Protein AF-A0A2D6M5S6-F1 (afdb_monomer)

Structure (mmCIF, N/CA/C/O backbone):
data_AF-A0A2D6M5S6-F1
#
_entry.id   AF-A0A2D6M5S6-F1
#
loop_
_atom_site.group_PDB
_atom_site.id
_atom_site.type_symbol
_atom_site.label_atom_id
_atom_site.label_alt_id
_atom_site.label_comp_id
_atom_site.label_asym_id
_atom_site.label_entity_id
_atom_site.label_seq_id
_atom_site.pdbx_PDB_ins_code
_atom_site.Cartn_x
_atom_site.Cartn_y
_atom_site.Cartn_z
_atom_site.occupancy
_atom_site.B_iso_or_equiv
_atom_site.auth_seq_id
_atom_site.auth_comp_id
_atom_site.auth_asym_id
_atom_site.auth_atom_id
_atom_site.pdbx_PDB_model_num
ATOM 1 N N . MET A 1 1 ? 56.171 11.108 8.258 1.00 46.75 1 MET A N 1
ATOM 2 C CA . MET A 1 1 ? 55.462 11.131 9.555 1.00 46.75 1 MET A CA 1
ATOM 3 C C . MET A 1 1 ? 54.038 11.624 9.290 1.00 46.75 1 MET A C 1
ATOM 5 O O . MET A 1 1 ? 53.891 12.742 8.832 1.00 46.75 1 MET A O 1
ATOM 9 N N . PHE A 1 2 ? 53.062 10.716 9.420 1.00 46.47 2 PHE A N 1
ATOM 10 C CA . PHE A 1 2 ? 51.594 10.865 9.517 1.00 46.47 2 PHE A CA 1
ATOM 11 C C . PHE A 1 2 ? 50.830 11.980 8.770 1.00 46.47 2 PHE A C 1
ATOM 13 O O . PHE A 1 2 ? 50.842 13.124 9.197 1.00 46.47 2 PHE A O 1
ATOM 20 N N . HIS A 1 3 ? 49.992 11.572 7.802 1.00 45.28 3 HIS A N 1
ATOM 21 C CA . HIS A 1 3 ? 48.630 12.110 7.612 1.00 45.28 3 HIS A CA 1
ATOM 22 C C . HIS A 1 3 ? 47.658 10.965 7.223 1.00 45.28 3 HIS A C 1
ATOM 24 O O . HIS A 1 3 ? 47.574 10.610 6.048 1.00 45.28 3 HIS A O 1
ATOM 30 N N . PRO A 1 4 ? 46.928 10.353 8.177 1.00 50.50 4 PRO A N 1
ATOM 31 C CA . PRO A 1 4 ? 45.992 9.251 7.932 1.00 50.50 4 PRO A CA 1
ATOM 32 C C . PRO A 1 4 ? 44.550 9.756 7.707 1.00 50.50 4 PRO A C 1
ATOM 34 O O . PRO A 1 4 ? 43.632 9.330 8.398 1.00 50.50 4 PRO A O 1
ATOM 37 N N . ILE A 1 5 ? 44.332 10.700 6.782 1.00 47.34 5 ILE A N 1
ATOM 38 C CA . ILE A 1 5 ? 42.996 11.313 6.562 1.00 47.34 5 ILE A CA 1
ATOM 39 C C . ILE A 1 5 ? 42.373 10.920 5.207 1.00 47.34 5 ILE A C 1
ATOM 41 O O . 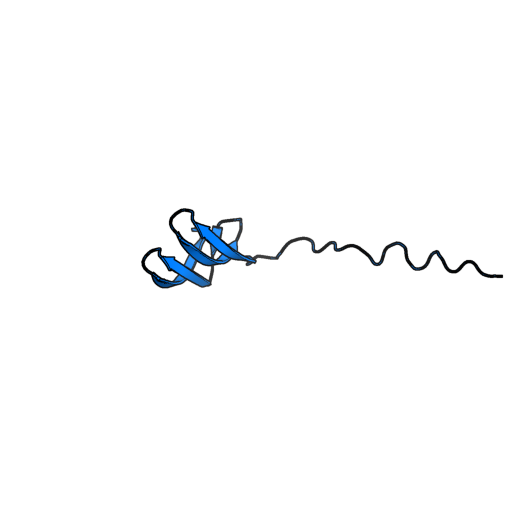ILE A 1 5 ? 41.176 11.082 5.000 1.00 47.34 5 ILE A O 1
ATOM 45 N N . VAL A 1 6 ? 43.118 10.267 4.311 1.00 48.38 6 VAL A N 1
ATOM 46 C CA . VAL A 1 6 ? 42.578 9.801 3.012 1.00 48.38 6 VAL A CA 1
ATOM 47 C C . VAL A 1 6 ? 41.778 8.483 3.134 1.00 48.38 6 VAL A C 1
ATOM 49 O O . VAL A 1 6 ? 41.350 7.917 2.138 1.00 48.38 6 VAL A O 1
ATOM 52 N N . ALA A 1 7 ? 41.524 7.982 4.350 1.00 46.59 7 ALA A N 1
ATOM 53 C CA . ALA A 1 7 ? 40.811 6.715 4.574 1.00 46.59 7 ALA A CA 1
ATOM 54 C C . ALA A 1 7 ? 39.329 6.858 4.993 1.00 46.59 7 ALA A C 1
ATOM 56 O O . ALA A 1 7 ? 38.653 5.845 5.146 1.00 46.59 7 ALA A O 1
ATOM 57 N N . VAL A 1 8 ? 38.793 8.075 5.179 1.00 45.00 8 VAL A N 1
ATOM 58 C CA . VAL A 1 8 ? 37.427 8.280 5.728 1.00 45.00 8 VAL A CA 1
ATOM 59 C C . VAL A 1 8 ? 36.635 9.351 4.962 1.00 45.00 8 VAL A C 1
ATOM 61 O O . VAL A 1 8 ? 35.855 10.107 5.527 1.00 45.00 8 VAL A O 1
ATOM 64 N N . VAL A 1 9 ? 36.810 9.434 3.644 1.00 49.94 9 VAL A N 1
ATOM 65 C CA . VAL A 1 9 ? 35.902 10.190 2.767 1.00 49.94 9 VAL A CA 1
ATOM 66 C C . VAL A 1 9 ? 35.512 9.262 1.626 1.00 49.94 9 VAL A C 1
ATOM 68 O O . VAL A 1 9 ? 36.237 9.167 0.648 1.00 49.94 9 VAL A O 1
ATOM 71 N N . SER A 1 10 ? 34.439 8.493 1.855 1.00 47.25 10 SER A N 1
ATOM 72 C CA . SER A 1 10 ? 33.522 7.874 0.868 1.00 47.25 10 SER A CA 1
ATOM 73 C C . SER A 1 10 ? 32.777 6.642 1.418 1.00 47.25 10 SER A C 1
ATOM 75 O O . SER A 1 10 ? 31.929 6.094 0.721 1.00 47.25 10 SER A O 1
ATOM 77 N N . LEU A 1 11 ? 33.000 6.243 2.681 1.00 51.06 11 LEU A N 1
ATOM 78 C CA . LEU A 1 11 ? 32.205 5.209 3.372 1.00 51.06 11 LEU A CA 1
ATOM 79 C C . LEU A 1 11 ? 30.880 5.738 3.972 1.00 51.06 11 LEU A C 1
ATOM 81 O O . LEU A 1 11 ? 30.342 5.161 4.903 1.00 51.06 11 LEU A O 1
ATOM 85 N N . LEU A 1 12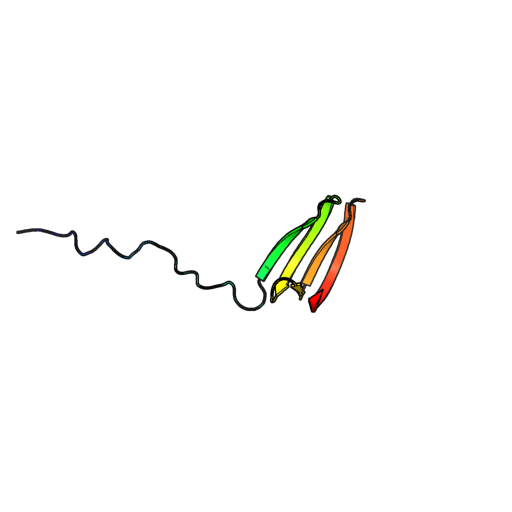 ? 30.333 6.843 3.472 1.00 55.50 12 LEU A N 1
ATOM 86 C CA . LEU A 1 12 ? 29.027 7.402 3.851 1.00 55.50 12 LEU A CA 1
ATOM 87 C C . LEU A 1 12 ? 28.584 8.193 2.605 1.00 55.50 12 LEU A C 1
ATOM 89 O O . LEU A 1 12 ? 29.220 9.180 2.265 1.00 55.50 12 LEU A O 1
ATOM 93 N N . ILE A 1 13 ? 27.630 7.776 1.771 1.00 58.75 13 ILE A N 1
ATOM 94 C CA . ILE A 1 13 ? 26.187 7.750 2.025 1.00 58.75 13 ILE A CA 1
ATOM 95 C C . ILE A 1 13 ? 25.536 6.899 0.911 1.00 58.75 13 ILE A C 1
ATOM 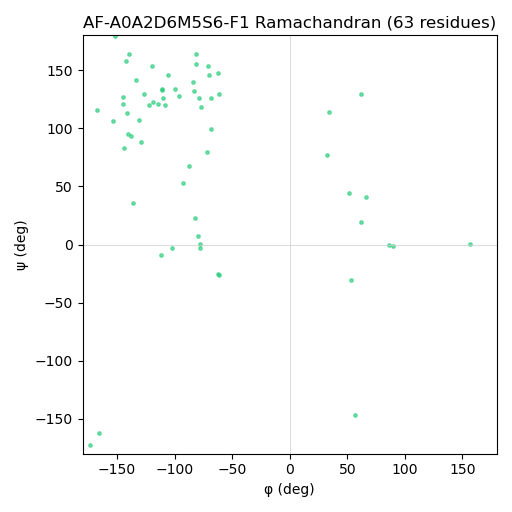97 O O . ILE A 1 13 ? 25.585 7.240 -0.268 1.00 58.75 13 ILE A O 1
ATOM 101 N N . PHE A 1 14 ? 24.943 5.769 1.302 1.00 53.81 14 PHE A N 1
ATOM 102 C CA . PHE A 1 14 ? 23.671 5.237 0.792 1.00 53.81 14 PHE A CA 1
ATOM 103 C C . PHE A 1 14 ? 23.304 5.516 -0.687 1.00 53.81 14 PHE A C 1
ATOM 105 O O . PHE A 1 14 ? 22.368 6.252 -0.986 1.00 53.81 14 PHE A O 1
ATOM 112 N N . ARG A 1 15 ? 23.906 4.803 -1.645 1.00 53.81 15 ARG A N 1
ATOM 113 C CA . ARG A 1 15 ? 23.178 4.469 -2.886 1.00 53.81 15 ARG A CA 1
ATOM 114 C C . ARG A 1 15 ? 22.395 3.169 -2.679 1.00 53.81 15 ARG A C 1
ATOM 116 O O . ARG A 1 15 ? 22.691 2.164 -3.317 1.00 53.81 15 ARG A O 1
ATOM 123 N N . ARG A 1 16 ? 21.363 3.175 -1.817 1.00 53.19 16 ARG A N 1
ATOM 124 C CA . ARG A 1 16 ? 20.267 2.192 -1.950 1.00 53.19 16 ARG A CA 1
ATOM 125 C C . ARG A 1 16 ? 19.461 2.591 -3.183 1.00 53.19 16 ARG A C 1
ATOM 127 O O . ARG A 1 16 ? 18.460 3.295 -3.112 1.00 53.19 16 ARG A O 1
ATOM 134 N N . LYS A 1 17 ? 19.994 2.223 -4.344 1.00 52.81 17 LYS A N 1
ATOM 135 C CA . LYS A 1 17 ? 19.346 2.353 -5.642 1.00 52.81 17 LYS A CA 1
ATOM 136 C C . LYS A 1 17 ? 18.171 1.368 -5.661 1.00 52.81 17 LYS A C 1
ATOM 138 O O . LYS A 1 17 ? 18.393 0.196 -5.914 1.00 52.81 17 LYS A O 1
ATOM 143 N N . MET A 1 18 ? 16.982 1.920 -5.404 1.00 50.75 18 MET A N 1
ATOM 144 C CA . MET A 1 18 ? 15.629 1.406 -5.675 1.00 50.75 18 MET A CA 1
ATOM 145 C C . MET A 1 18 ? 15.202 0.092 -4.989 1.00 50.75 18 MET A C 1
ATOM 147 O O . MET A 1 18 ? 15.913 -0.905 -5.095 1.00 50.75 18 MET A O 1
ATOM 151 N N . PRO A 1 19 ? 14.024 0.046 -4.328 1.00 51.66 19 PRO A N 1
ATOM 152 C CA . PRO A 1 19 ? 13.422 -1.233 -3.971 1.00 51.66 19 PRO A CA 1
ATOM 153 C C . PRO A 1 19 ? 13.114 -2.023 -5.264 1.00 51.66 19 PRO A C 1
ATOM 155 O O . PRO A 1 19 ? 12.549 -1.459 -6.202 1.00 51.66 19 PRO A O 1
ATOM 158 N N . PRO A 1 20 ? 13.537 -3.292 -5.372 1.00 53.53 20 PRO A N 1
ATOM 159 C CA . PRO A 1 20 ? 13.286 -4.115 -6.549 1.00 53.53 20 PRO A CA 1
ATOM 160 C C . PRO A 1 20 ? 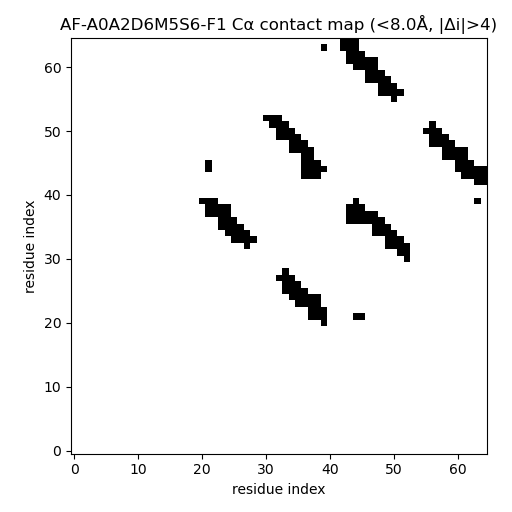11.893 -4.770 -6.522 1.00 53.53 20 PRO A C 1
ATOM 162 O O . PRO A 1 20 ? 11.541 -5.402 -5.536 1.00 53.53 20 PRO A O 1
ATOM 165 N N . ARG A 1 21 ? 11.188 -4.658 -7.661 1.00 54.66 21 ARG A N 1
ATOM 166 C CA . ARG A 1 21 ? 10.027 -5.412 -8.202 1.00 54.66 21 ARG A CA 1
ATOM 167 C C . ARG A 1 21 ? 8.748 -5.600 -7.374 1.00 54.66 21 ARG A C 1
ATOM 169 O O . ARG A 1 21 ? 7.703 -5.587 -8.009 1.00 54.66 21 ARG A O 1
ATOM 176 N N . ASP A 1 22 ? 8.818 -5.659 -6.052 1.00 57.28 22 ASP A N 1
ATOM 177 C CA . ASP A 1 22 ? 7.679 -5.810 -5.141 1.00 57.28 22 ASP A CA 1
ATOM 178 C C . ASP A 1 22 ? 7.995 -4.978 -3.885 1.00 57.28 22 ASP A C 1
ATOM 180 O O . ASP A 1 22 ? 8.594 -5.436 -2.909 1.00 57.28 22 ASP A O 1
ATOM 184 N N . SER A 1 23 ? 7.731 -3.673 -3.945 1.00 68.00 23 SER A N 1
ATOM 185 C CA . SER A 1 23 ? 7.934 -2.782 -2.801 1.00 68.00 23 SER A CA 1
ATOM 186 C C . SER A 1 23 ? 6.795 -2.954 -1.805 1.00 68.00 23 SER A C 1
ATOM 188 O O . SER A 1 23 ? 5.658 -2.677 -2.135 1.00 68.00 23 SER A O 1
ATOM 190 N N . PHE A 1 24 ? 7.062 -3.378 -0.573 1.00 76.38 24 PHE A N 1
ATOM 191 C CA . PHE A 1 24 ? 6.023 -3.397 0.460 1.00 76.38 24 PHE A CA 1
ATOM 192 C C . PHE A 1 24 ? 5.810 -1.985 1.017 1.00 76.38 24 PHE A C 1
ATOM 194 O O . PHE A 1 24 ? 6.763 -1.333 1.454 1.00 76.38 24 PHE A O 1
ATOM 201 N N . GLY A 1 25 ? 4.571 -1.508 0.996 1.00 83.00 25 GLY A N 1
ATOM 202 C CA . GLY A 1 25 ? 4.216 -0.124 1.280 1.00 83.00 25 GLY A CA 1
ATOM 203 C C . GLY A 1 25 ? 2.912 -0.017 2.054 1.00 83.00 25 GLY A C 1
ATOM 204 O O . GLY A 1 25 ? 2.087 -0.931 2.078 1.00 83.00 25 GLY A O 1
ATOM 205 N N . THR A 1 26 ? 2.744 1.113 2.732 1.00 85.25 26 THR A N 1
ATOM 206 C CA . THR A 1 26 ? 1.520 1.452 3.451 1.00 85.25 26 THR A CA 1
ATOM 207 C C . THR A 1 26 ? 0.991 2.767 2.914 1.00 85.25 26 THR A C 1
ATOM 209 O O . THR A 1 26 ? 1.680 3.779 3.022 1.00 85.25 26 THR A O 1
ATOM 212 N N . GLU A 1 27 ? -0.225 2.746 2.386 1.00 84.56 27 GLU A N 1
ATOM 213 C CA . GLU A 1 27 ? -0.957 3.944 1.996 1.00 84.56 27 GLU A CA 1
ATOM 214 C C . GLU A 1 27 ? -2.143 4.131 2.937 1.00 84.56 27 GLU A C 1
ATOM 216 O O . GLU A 1 27 ? -2.853 3.177 3.253 1.00 84.56 27 GLU A O 1
ATOM 221 N N . THR A 1 28 ? -2.326 5.358 3.414 1.00 86.50 28 THR A N 1
ATOM 222 C CA . THR A 1 28 ? -3.500 5.753 4.191 1.00 86.50 28 THR A CA 1
ATOM 223 C C . THR A 1 28 ? -4.267 6.763 3.358 1.00 86.50 28 THR A C 1
ATOM 225 O O . THR A 1 28 ? -3.730 7.818 3.017 1.00 86.50 28 THR A O 1
ATOM 228 N N . PHE A 1 29 ? -5.512 6.442 3.047 1.00 82.81 29 PHE A N 1
ATOM 229 C CA . PHE A 1 29 ? -6.407 7.290 2.281 1.00 82.81 29 PHE A CA 1
ATOM 230 C C . PHE A 1 29 ? -7.040 8.356 3.181 1.00 82.81 29 PHE A C 1
ATOM 232 O O . PHE A 1 29 ? -7.162 8.189 4.399 1.00 82.81 29 PHE A O 1
ATOM 239 N N . ALA A 1 30 ? -7.452 9.474 2.578 1.00 83.69 30 ALA A N 1
ATOM 240 C CA . ALA A 1 30 ? -8.075 10.589 3.297 1.00 83.69 30 ALA A CA 1
ATOM 241 C C . ALA A 1 30 ? -9.386 10.185 3.997 1.00 83.69 30 ALA A C 1
ATOM 243 O O . ALA A 1 30 ? -9.732 10.758 5.028 1.00 83.69 30 ALA A O 1
ATOM 244 N N . ASP A 1 31 ? -10.059 9.160 3.473 1.00 81.81 31 ASP A N 1
ATOM 245 C CA . ASP A 1 31 ? -11.308 8.611 4.004 1.00 81.81 31 ASP A CA 1
ATOM 246 C C . ASP A 1 31 ? -11.096 7.704 5.234 1.00 81.81 31 ASP A C 1
ATOM 248 O O . ASP A 1 31 ? -12.052 7.194 5.813 1.00 81.81 31 ASP A O 1
ATOM 252 N N . GLY A 1 32 ? -9.843 7.523 5.673 1.00 83.81 32 GLY A N 1
ATOM 253 C CA . GLY A 1 32 ? -9.475 6.689 6.821 1.00 83.81 32 GLY A CA 1
ATOM 254 C C . GLY A 1 32 ? -9.190 5.231 6.463 1.00 83.81 32 GLY A C 1
ATOM 255 O O . GLY A 1 32 ? -8.820 4.448 7.339 1.00 83.81 32 GLY A O 1
ATOM 256 N N . GLU A 1 33 ? -9.318 4.873 5.187 1.00 89.25 33 GLU A N 1
ATOM 257 C CA . GLU A 1 33 ? -8.918 3.568 4.675 1.00 89.25 33 GLU A CA 1
ATOM 258 C C . GLU A 1 33 ? -7.392 3.440 4.652 1.00 89.25 33 GLU A C 1
ATOM 260 O O . GLU A 1 33 ? -6.653 4.425 4.575 1.00 89.25 33 GLU A O 1
ATOM 265 N N . LYS A 1 34 ? -6.889 2.213 4.736 1.00 91.25 34 LYS A N 1
ATOM 266 C CA . LYS A 1 34 ? -5.456 1.945 4.787 1.00 91.25 34 LYS A CA 1
ATOM 267 C C . LYS A 1 34 ? -5.116 0.662 4.058 1.00 91.25 34 LYS A C 1
ATOM 269 O O . LYS A 1 34 ? -5.525 -0.410 4.490 1.00 91.25 34 LYS A O 1
ATOM 274 N N . TYR A 1 35 ? -4.271 0.752 3.045 1.00 89.00 35 TYR A N 1
ATOM 275 C CA . TYR A 1 35 ? -3.694 -0.410 2.387 1.00 89.00 3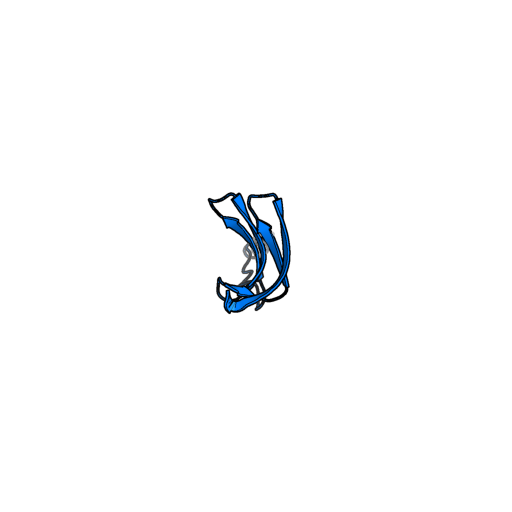5 TYR A CA 1
ATOM 276 C C . TYR A 1 35 ? -2.277 -0.677 2.892 1.00 89.00 35 TYR A C 1
ATOM 278 O O . TYR A 1 35 ? -1.454 0.229 3.006 1.00 89.00 35 TYR A O 1
ATOM 286 N N . VAL A 1 36 ? -1.981 -1.935 3.199 1.00 90.75 36 VAL A N 1
ATOM 287 C CA . VAL A 1 36 ? -0.662 -2.420 3.603 1.00 90.75 36 VAL A CA 1
ATOM 288 C C . VAL A 1 36 ? -0.351 -3.647 2.769 1.00 90.75 36 VAL A C 1
ATOM 290 O O . VAL A 1 36 ? -0.927 -4.702 3.007 1.00 90.75 36 VAL A O 1
ATOM 293 N N . GLY A 1 37 ? 0.548 -3.538 1.806 1.00 89.62 37 GLY A N 1
ATOM 294 C CA . GLY A 1 37 ? 0.795 -4.651 0.901 1.00 89.62 37 GLY A CA 1
ATOM 295 C C . GLY A 1 37 ? 1.948 -4.413 -0.039 1.00 89.62 37 GLY A C 1
ATOM 296 O O . GLY A 1 37 ? 2.690 -3.441 0.094 1.00 89.62 37 GLY A O 1
ATOM 297 N N . GLU A 1 38 ? 2.104 -5.330 -0.976 1.00 86.88 38 GLU A N 1
ATOM 298 C CA . GLU A 1 38 ? 3.044 -5.189 -2.071 1.00 86.88 38 GLU A CA 1
ATOM 299 C C . GLU A 1 38 ? 2.565 -4.103 -3.057 1.00 86.88 38 GLU A C 1
ATOM 301 O O . GLU A 1 38 ? 1.372 -3.850 -3.262 1.00 86.88 38 GLU A O 1
ATOM 306 N N . TRP A 1 39 ? 3.544 -3.404 -3.616 1.00 82.94 39 TRP A N 1
ATOM 307 C CA . TRP A 1 39 ? 3.403 -2.315 -4.567 1.00 82.94 39 TRP A CA 1
ATOM 308 C C . TRP A 1 39 ? 4.380 -2.527 -5.701 1.00 82.94 39 TRP A C 1
ATOM 310 O O . TRP A 1 39 ? 5.541 -2.887 -5.486 1.00 82.94 39 TRP A O 1
ATOM 320 N N . LYS A 1 40 ? 3.935 -2.218 -6.906 1.00 82.44 40 LYS A N 1
ATOM 321 C CA . LYS A 1 40 ? 4.739 -2.307 -8.110 1.00 82.44 40 LYS A CA 1
ATOM 322 C C . LYS A 1 40 ? 4.340 -1.183 -9.043 1.00 82.44 40 LYS A C 1
ATOM 324 O O . LYS A 1 40 ? 3.162 -1.020 -9.328 1.00 82.44 40 LYS A O 1
ATOM 329 N N . ASP A 1 41 ? 5.323 -0.409 -9.495 1.00 81.25 41 ASP A N 1
ATOM 330 C CA . ASP A 1 41 ? 5.102 0.728 -10.397 1.00 81.25 41 ASP A CA 1
ATOM 331 C C . ASP A 1 41 ? 4.007 1.696 -9.885 1.00 81.25 41 ASP A C 1
ATOM 333 O O . ASP A 1 41 ? 3.132 2.112 -10.641 1.00 81.25 41 ASP A O 1
ATOM 337 N N . ASP A 1 42 ? 4.048 2.012 -8.581 1.00 77.31 42 ASP A N 1
ATOM 338 C CA . ASP A 1 42 ? 3.079 2.859 -7.857 1.00 77.31 42 ASP A CA 1
ATOM 339 C C . ASP A 1 42 ? 1.631 2.328 -7.826 1.00 77.31 42 ASP A C 1
ATOM 341 O O . ASP A 1 42 ? 0.694 3.073 -7.550 1.00 77.31 42 ASP A O 1
ATOM 345 N N . LYS A 1 43 ? 1.445 1.027 -8.070 1.00 81.69 43 LYS A N 1
ATOM 346 C CA . LYS A 1 43 ? 0.155 0.330 -7.981 1.00 81.69 43 LYS A CA 1
ATOM 347 C C . LYS A 1 43 ? 0.182 -0.785 -6.957 1.00 81.69 43 LYS A C 1
ATOM 349 O O . LYS A 1 43 ? 1.237 -1.378 -6.717 1.00 81.69 43 LYS A O 1
ATOM 354 N N . ARG A 1 44 ? -0.978 -1.121 -6.401 1.00 84.75 44 ARG A N 1
ATOM 355 C CA . ARG A 1 44 ? -1.127 -2.257 -5.487 1.00 84.75 44 ARG A CA 1
ATOM 356 C C . ARG A 1 44 ? -0.931 -3.550 -6.273 1.00 84.75 44 ARG A C 1
ATOM 358 O O . ARG A 1 44 ? -1.566 -3.784 -7.303 1.00 84.75 44 ARG A O 1
ATOM 365 N N . HIS A 1 45 ? -0.019 -4.391 -5.807 1.00 85.00 45 HIS A N 1
ATOM 366 C CA . HIS A 1 45 ? 0.325 -5.658 -6.446 1.00 85.00 45 HIS A CA 1
ATOM 367 C C . HIS A 1 45 ? 0.534 -6.728 -5.376 1.00 85.00 45 HIS A C 1
ATOM 369 O O . HIS A 1 45 ? 0.709 -6.388 -4.215 1.00 85.00 45 HIS A O 1
ATOM 375 N N . GLY A 1 46 ? 0.524 -8.003 -5.753 1.00 85.81 46 GLY A N 1
ATOM 376 C CA . GLY A 1 46 ? 0.835 -9.110 -4.854 1.00 85.81 46 GLY A CA 1
ATOM 377 C C . GLY A 1 46 ? -0.051 -9.152 -3.610 1.00 85.81 46 GLY A C 1
ATOM 378 O O . GLY A 1 46 ? -1.231 -8.821 -3.663 1.00 85.81 46 GLY A O 1
ATOM 379 N N . HIS A 1 47 ? 0.493 -9.589 -2.479 1.00 87.56 47 HIS A N 1
ATOM 380 C CA . HIS A 1 47 ? -0.302 -9.747 -1.263 1.00 87.56 47 HIS A CA 1
ATOM 381 C C . HIS A 1 47 ? -0.429 -8.440 -0.482 1.00 87.56 47 HIS A C 1
ATOM 383 O O . HIS A 1 47 ? 0.541 -7.703 -0.289 1.00 87.56 47 HIS A O 1
ATOM 389 N N . GLY A 1 48 ? -1.622 -8.195 0.051 1.00 90.69 48 GLY A N 1
ATOM 390 C CA . GLY A 1 48 ? -1.898 -6.993 0.825 1.00 90.69 48 GLY A CA 1
ATOM 391 C C . GLY A 1 48 ? -2.983 -7.149 1.880 1.00 90.69 48 GLY A C 1
ATOM 392 O O . GLY A 1 48 ? -3.575 -8.207 2.100 1.00 90.69 48 GLY A O 1
ATOM 393 N N . THR A 1 49 ? -3.222 -6.067 2.596 1.00 92.31 49 THR A N 1
ATOM 394 C CA . THR A 1 49 ? -4.287 -5.927 3.573 1.00 92.31 49 THR A CA 1
ATOM 395 C C . THR A 1 49 ? -4.852 -4.529 3.456 1.00 92.31 49 THR A C 1
ATOM 397 O O . THR A 1 49 ? -4.180 -3.553 3.782 1.00 92.31 49 THR A O 1
ATOM 400 N N . GLU A 1 50 ? -6.095 -4.436 3.020 1.00 90.88 50 GLU A N 1
ATOM 401 C CA . GLU A 1 50 ? -6.862 -3.202 2.995 1.00 90.88 50 GLU A CA 1
ATOM 402 C C . GLU A 1 50 ? -7.725 -3.138 4.248 1.00 90.88 50 GLU A C 1
ATOM 404 O O . GLU A 1 50 ? -8.409 -4.093 4.601 1.00 90.88 50 GLU A O 1
ATOM 409 N N . THR A 1 51 ? -7.634 -2.037 4.975 1.00 92.88 51 THR A N 1
ATOM 410 C CA . THR A 1 51 ? -8.466 -1.727 6.131 1.00 92.88 51 THR A CA 1
ATOM 411 C C . THR A 1 51 ? -9.411 -0.619 5.717 1.00 92.88 51 THR A C 1
ATOM 413 O O . THR A 1 51 ? -8.952 0.456 5.345 1.00 92.88 51 THR A O 1
ATOM 416 N N . PHE A 1 52 ? -10.707 -0.873 5.788 1.00 88.31 52 PHE A N 1
ATOM 417 C CA . PHE A 1 52 ? -11.743 0.095 5.465 1.00 88.31 52 PHE A CA 1
ATOM 418 C C . PHE A 1 52 ? -11.994 1.043 6.642 1.00 88.31 52 PHE A C 1
ATOM 420 O O . PHE A 1 52 ? -11.618 0.762 7.786 1.00 88.31 52 PHE A O 1
ATOM 427 N N .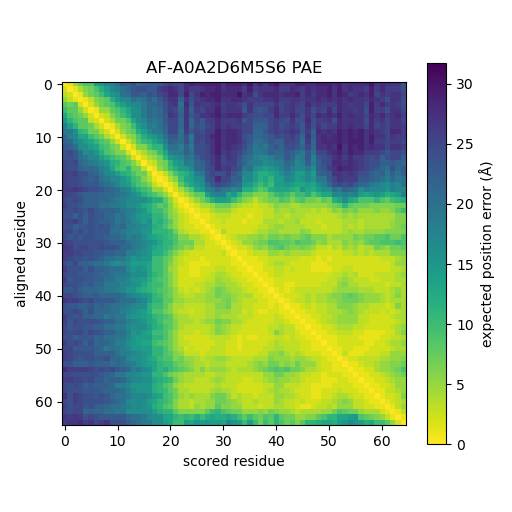 ALA A 1 53 ? -12.657 2.166 6.371 1.00 87.94 53 ALA A N 1
ATOM 428 C CA . ALA A 1 53 ? -12.968 3.184 7.374 1.00 87.94 53 ALA A CA 1
ATOM 429 C C . ALA A 1 53 ? -13.883 2.669 8.505 1.00 87.94 53 ALA A C 1
ATOM 431 O O . ALA A 1 53 ? -13.839 3.177 9.625 1.00 87.94 53 ALA A O 1
ATOM 432 N N . ASP A 1 54 ? -14.682 1.633 8.240 1.00 90.12 54 ASP A N 1
ATOM 433 C CA . ASP A 1 54 ? -15.512 0.936 9.232 1.00 90.12 54 ASP A CA 1
ATOM 434 C C . ASP A 1 54 ? -14.715 -0.055 10.113 1.00 90.12 54 ASP A C 1
ATOM 436 O O . ASP A 1 54 ? -15.259 -0.645 11.050 1.00 90.12 54 ASP A O 1
ATOM 440 N N . GLY A 1 55 ? -13.416 -0.219 9.841 1.00 87.25 55 GLY A N 1
ATOM 441 C CA . GLY A 1 55 ? -12.513 -1.144 10.519 1.00 87.25 55 GLY A CA 1
ATOM 442 C C . GLY A 1 55 ? -12.509 -2.5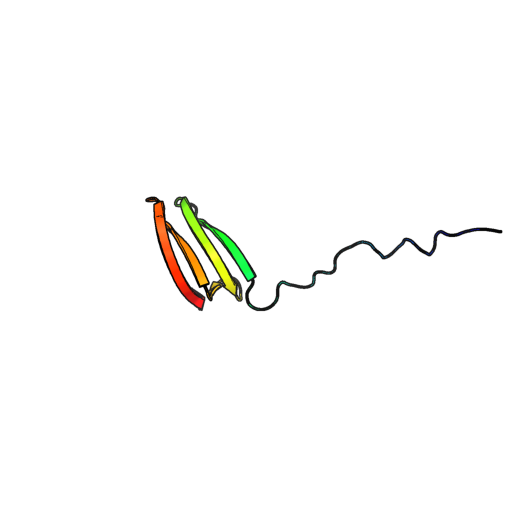61 9.944 1.00 87.25 55 GLY A C 1
ATOM 443 O O . GLY A 1 55 ? -11.750 -3.404 10.440 1.00 87.25 55 GLY A O 1
ATOM 444 N N . ALA A 1 56 ? -13.309 -2.843 8.909 1.00 91.25 56 ALA A N 1
ATOM 445 C CA . ALA A 1 56 ? -13.242 -4.099 8.181 1.00 91.25 56 ALA A CA 1
ATOM 446 C C . ALA A 1 56 ? -11.866 -4.250 7.524 1.00 91.25 56 ALA A C 1
ATOM 448 O O . ALA A 1 56 ? -11.219 -3.274 7.147 1.00 91.25 56 ALA A O 1
ATOM 449 N N . LYS A 1 57 ? -11.393 -5.491 7.409 1.00 92.44 57 LYS A N 1
ATOM 450 C CA . LYS A 1 57 ? -10.100 -5.798 6.798 1.00 92.44 57 LYS A CA 1
ATOM 451 C C . LYS A 1 57 ? -10.280 -6.829 5.711 1.00 92.44 57 LYS A C 1
ATOM 453 O O . LYS A 1 57 ? -10.852 -7.890 5.957 1.00 92.44 57 LYS A O 1
ATOM 458 N N . TYR A 1 58 ? -9.740 -6.535 4.546 1.00 90.62 58 TYR A N 1
ATOM 459 C CA . TYR A 1 58 ? -9.641 -7.463 3.443 1.00 90.62 58 TYR A CA 1
ATOM 460 C C . TYR A 1 58 ? -8.179 -7.850 3.253 1.00 90.62 58 TYR A C 1
ATOM 462 O O . TYR A 1 58 ? -7.311 -6.990 3.151 1.00 90.62 58 TYR A O 1
ATOM 470 N N . VAL A 1 59 ? -7.907 -9.154 3.253 1.00 92.69 59 VAL A N 1
ATOM 471 C CA . VAL A 1 59 ? -6.578 -9.731 3.030 1.00 92.69 59 VAL A CA 1
ATOM 472 C C . VAL A 1 59 ? -6.680 -10.595 1.786 1.00 92.69 59 VAL A C 1
ATOM 474 O O . VAL A 1 59 ? -7.508 -11.504 1.739 1.00 92.69 59 VAL A O 1
ATOM 477 N N . GLY A 1 60 ? -5.856 -10.312 0.788 1.00 90.81 60 GLY A N 1
ATOM 478 C CA . GLY A 1 60 ? -5.953 -10.966 -0.511 1.00 90.81 60 GLY A CA 1
ATOM 479 C C . GLY A 1 60 ? -4.726 -10.748 -1.385 1.00 90.81 60 GLY A C 1
ATOM 480 O O . GLY A 1 60 ? -3.654 -10.382 -0.901 1.00 90.81 60 GLY A O 1
ATOM 481 N N . GLU A 1 61 ? -4.902 -10.984 -2.678 1.00 87.69 61 GLU A N 1
ATOM 482 C CA . GLU A 1 61 ? -3.931 -10.626 -3.706 1.00 87.69 61 GLU A CA 1
ATOM 483 C C . GLU A 1 61 ? -4.497 -9.491 -4.569 1.00 87.69 61 GLU A C 1
ATOM 485 O O . GLU A 1 61 ? -5.645 -9.554 -5.015 1.00 87.69 61 GLU A O 1
ATOM 490 N N . TRP A 1 62 ? -3.686 -8.465 -4.813 1.00 84.62 62 TRP A N 1
ATOM 491 C CA . TRP A 1 62 ? -3.946 -7.343 -5.705 1.00 84.62 62 TRP A CA 1
ATOM 492 C C . TRP A 1 62 ? -3.110 -7.509 -6.960 1.00 84.62 62 TRP A C 1
ATOM 494 O O . TRP A 1 62 ? -1.982 -8.003 -6.939 1.00 84.62 62 TRP A O 1
ATOM 504 N N . 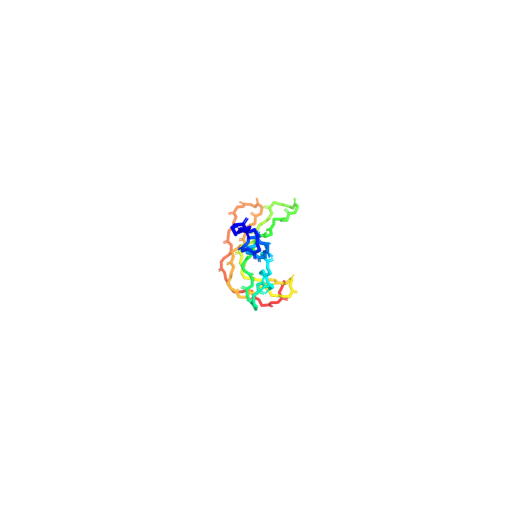LYS A 1 63 ? -3.659 -7.083 -8.089 1.00 81.94 63 LYS A N 1
ATOM 505 C CA . LYS A 1 63 ? -2.956 -7.150 -9.361 1.00 81.94 63 LYS A CA 1
ATOM 506 C C . LYS A 1 63 ? -3.184 -5.863 -10.131 1.00 81.94 63 LYS A C 1
ATOM 508 O O . LYS A 1 63 ? -4.136 -5.763 -10.896 1.00 81.94 63 LYS A O 1
ATOM 513 N N . ASP A 1 64 ? -2.250 -4.937 -9.942 1.00 72.19 64 ASP A N 1
ATOM 514 C CA . ASP A 1 64 ? -2.120 -3.689 -10.697 1.00 72.19 64 ASP A CA 1
ATOM 515 C C . ASP A 1 64 ? -3.292 -2.701 -10.482 1.00 72.19 64 ASP A C 1
ATOM 517 O O . ASP A 1 64 ? -3.733 -2.057 -11.442 1.00 72.19 64 ASP A O 1
ATOM 521 N N . ASP A 1 65 ? -3.758 -2.587 -9.230 1.00 62.53 65 ASP A N 1
ATOM 522 C CA . ASP A 1 65 ? -4.895 -1.753 -8.770 1.00 62.53 65 ASP A CA 1
ATOM 523 C C . ASP A 1 65 ? -4.468 -0.512 -7.958 1.00 62.53 65 ASP A C 1
ATOM 525 O O . ASP A 1 65 ? -3.247 -0.232 -7.878 1.00 62.53 65 ASP A O 1
#

Solvent-accessible surface area (backbone atoms only — not comparable to full-atom values): 4114 Å² total; per-residue (Å²): 135,88,83,91,67,89,82,78,81,72,93,73,76,87,82,80,77,66,83,70,86,58,37,75,48,75,49,73,47,96,79,58,25,34,40,41,26,24,26,39,96,95,19,37,20,50,54,35,34,39,31,43,64,89,69,50,73,50,72,54,75,40,78,75,85

Nearest PDB structures (foldseek):
  7sqc-assembly1_7C  TM=9.525E-01  e=2.215E-03  Chlamydomonas reinhardtii
  7sqc-assembly1_7K  TM=9.613E-01  e=3.802E-03  Chlamydomonas reinhardtii
  6t69-assembly1_A-2  TM=9.661E-01  e=3.372E-03  Toxoplasma gondii VEG
  7sqc-assembly1_7E  TM=9.477E-01  e=5.452E-03  Chlamydomonas reinhardtii
  7sqc-assembly1_V0  TM=9.201E-01  e=6.147E-03  Chlamydomonas reinhardtii

pLDDT: mean 73.67, std 17.23, range [45.0, 92.88]

Mean predicted aligned error: 12.46 Å

Sequence (65 aa):
MFHPIVAVVSLLIFRRKMPPRDSFGTETFADGEKYVGEWKDDKRHGHGTETFADGAKYVGEWKDD

Foldseek 3Di:
DDDPPVPPPPPDDDPPPDDPDWDFDWDADPQRKIKTGTDGPNFAAQWIWIQHSVRDIDTDGDHRD

Radius of gyration: 20.45 Å; Cα contacts (8 Å, |Δi|>4): 95; chains: 1; bounding box: 71×23×21 Å

Secondary 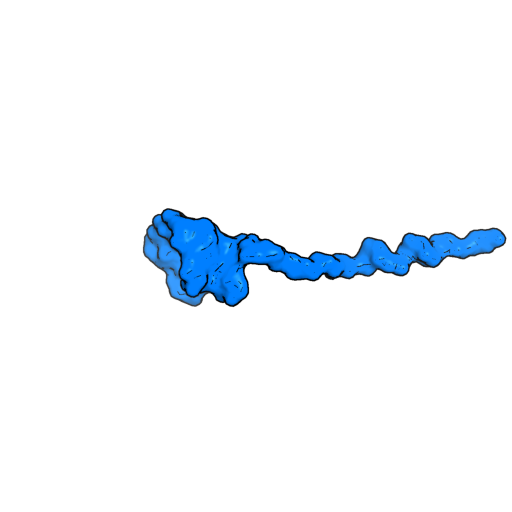structure (DSSP, 8-state):
-----TTSSSS---------S-EEEEEE-TTS-EEEEEEETTEEEEEEEEE-TTS-EEEEEEE--